Protein AF-A0A3B9IW69-F1 (afdb_monomer_lite)

Secondary structure (DSSP, 8-state):
---HHHHHHHHHHHHHHHTT-HHHHHHTHHHHS-HHHHHHTHHHHHHHHHHHT-------

Radius of gyration: 10.32 Å; chains: 1; bounding box: 20×26×24 Å

pLDDT: mean 90.12, std 7.71, range [55.97, 95.69]

Foldseek 3Di:
DDDPVLLVVLQVQQCVQVVHPNQVCLLAVCVRDPPVNCVVCVVSSVVVCVVVVHHHDDDD

Sequence (60 aa):
MFDSEKLNMLKAILAERSSGDIETTLVRYRDYLNSYESTIYENEIDYLAEMLGVEIELPF

Structure (mmCIF, N/CA/C/O backbone):
data_AF-A0A3B9IW69-F1
#
_entry.id   AF-A0A3B9IW69-F1
#
loop_
_atom_site.group_PDB
_atom_site.id
_atom_site.type_symbol
_atom_site.label_atom_id
_atom_site.label_alt_id
_atom_site.label_comp_id
_atom_site.label_asym_id
_atom_site.label_entity_id
_atom_site.label_seq_id
_atom_site.pdbx_PDB_ins_code
_atom_site.Cartn_x
_atom_site.Cartn_y
_atom_site.Cartn_z
_atom_site.occupancy
_atom_site.B_iso_or_equiv
_atom_site.auth_seq_id
_atom_site.auth_comp_id
_atom_site.auth_asym_id
_atom_site.auth_atom_id
_atom_site.pdbx_PDB_model_num
ATOM 1 N N . MET A 1 1 ? 10.062 1.898 11.236 1.00 66.25 1 MET A N 1
ATOM 2 C CA . MET A 1 1 ? 10.332 3.353 11.261 1.00 66.25 1 MET A CA 1
ATOM 3 C C . MET A 1 1 ? 9.658 3.920 10.035 1.00 66.25 1 MET A C 1
ATOM 5 O O . MET A 1 1 ? 9.876 3.367 8.970 1.00 66.25 1 MET A O 1
ATOM 9 N N . PHE A 1 2 ? 8.806 4.924 10.215 1.00 70.69 2 PHE A N 1
ATOM 10 C CA . PHE A 1 2 ? 8.085 5.570 9.124 1.00 70.69 2 PHE A CA 1
ATOM 11 C C . PHE A 1 2 ? 9.063 6.303 8.200 1.00 70.69 2 PHE A C 1
ATOM 13 O O . PHE A 1 2 ? 9.851 7.121 8.684 1.00 70.69 2 PHE A O 1
ATOM 20 N N . ASP A 1 3 ? 9.006 6.011 6.903 1.00 91.19 3 ASP A N 1
ATOM 21 C CA . ASP A 1 3 ? 9.792 6.690 5.878 1.00 91.19 3 ASP A CA 1
ATOM 22 C C . ASP A 1 3 ? 8.858 7.498 4.962 1.00 91.19 3 ASP A C 1
ATOM 24 O O . ASP A 1 3 ? 8.044 6.962 4.204 1.00 91.19 3 ASP A O 1
ATOM 28 N N . SER A 1 4 ? 8.954 8.825 5.053 1.00 91.56 4 SER A N 1
ATOM 29 C CA . SER A 1 4 ? 8.102 9.738 4.291 1.00 91.56 4 SER A CA 1
ATOM 30 C C . SER A 1 4 ? 8.379 9.701 2.787 1.00 91.56 4 SER A C 1
ATOM 32 O O . SER A 1 4 ? 7.468 9.960 1.998 1.00 91.56 4 SER A O 1
ATOM 34 N N . GLU A 1 5 ? 9.603 9.368 2.370 1.00 94.50 5 GLU A N 1
ATOM 35 C CA . GLU A 1 5 ? 9.955 9.222 0.959 1.00 94.50 5 GLU A CA 1
ATOM 36 C C . GLU A 1 5 ? 9.308 7.959 0.391 1.00 94.50 5 GLU A C 1
ATOM 38 O O . GLU A 1 5 ? 8.637 8.015 -0.646 1.00 94.50 5 GLU A O 1
ATOM 43 N N . LYS A 1 6 ? 9.397 6.848 1.130 1.00 94.88 6 LYS A N 1
ATOM 44 C CA . LYS A 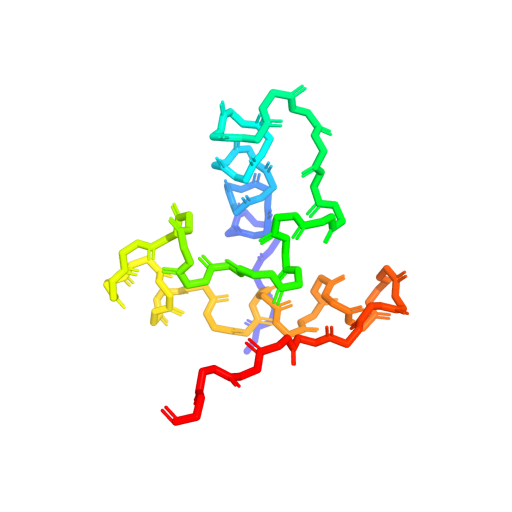1 6 ? 8.707 5.607 0.769 1.00 94.88 6 LYS A CA 1
ATOM 45 C C . LYS A 1 6 ? 7.194 5.772 0.709 1.00 94.88 6 LYS A C 1
ATOM 47 O O . LYS A 1 6 ? 6.587 5.278 -0.237 1.00 94.88 6 LYS A O 1
ATOM 52 N N . LEU A 1 7 ? 6.587 6.494 1.654 1.00 94.62 7 LEU A N 1
ATOM 53 C CA . LEU A 1 7 ? 5.142 6.743 1.632 1.00 94.62 7 LEU A CA 1
ATOM 54 C C . LEU A 1 7 ? 4.728 7.502 0.365 1.00 94.62 7 LEU A C 1
ATOM 56 O O . LEU A 1 7 ? 3.716 7.180 -0.257 1.00 94.62 7 LEU A O 1
ATOM 60 N N . ASN A 1 8 ? 5.502 8.516 -0.023 1.00 95.00 8 ASN A N 1
ATOM 61 C CA . ASN A 1 8 ? 5.217 9.289 -1.228 1.00 95.00 8 ASN A CA 1
ATOM 62 C C . ASN A 1 8 ? 5.375 8.440 -2.496 1.00 95.00 8 ASN A C 1
ATOM 64 O O . ASN A 1 8 ? 4.540 8.544 -3.395 1.00 95.00 8 ASN A O 1
ATOM 68 N N . MET A 1 9 ? 6.384 7.565 -2.552 1.00 95.69 9 MET A N 1
ATOM 69 C CA . MET A 1 9 ? 6.520 6.592 -3.640 1.00 95.69 9 MET A CA 1
ATOM 70 C C . MET A 1 9 ? 5.346 5.615 -3.684 1.00 95.69 9 MET A C 1
ATOM 72 O O . MET A 1 9 ? 4.772 5.425 -4.751 1.00 95.69 9 MET A O 1
ATOM 76 N N . LEU A 1 10 ? 4.941 5.050 -2.543 1.00 95.00 10 LEU A N 1
ATOM 77 C CA . LEU A 1 10 ? 3.782 4.162 -2.459 1.00 95.00 10 LEU A CA 1
ATOM 78 C C . LEU A 1 10 ? 2.520 4.852 -2.996 1.00 95.00 10 LEU A C 1
ATOM 80 O O . LEU A 1 10 ? 1.835 4.293 -3.848 1.00 95.00 10 LEU A O 1
ATOM 84 N N . LYS A 1 11 ? 2.239 6.089 -2.565 1.00 94.00 11 LYS A N 1
ATOM 85 C CA . LYS A 1 11 ? 1.095 6.872 -3.066 1.00 94.00 11 LYS A CA 1
ATOM 86 C C . LYS A 1 11 ? 1.156 7.084 -4.577 1.00 94.00 11 LYS A C 1
ATOM 88 O O . LYS A 1 11 ? 0.128 6.961 -5.235 1.00 94.00 11 LYS A O 1
ATOM 93 N N . ALA A 1 12 ? 2.334 7.388 -5.121 1.00 94.00 12 ALA A N 1
ATOM 94 C CA . ALA A 1 12 ? 2.518 7.565 -6.559 1.00 94.00 12 ALA A CA 1
ATOM 95 C C . ALA A 1 12 ? 2.266 6.259 -7.330 1.00 94.00 12 ALA A C 1
ATOM 97 O O . ALA A 1 12 ? 1.516 6.273 -8.302 1.00 94.00 12 ALA A O 1
ATOM 98 N N . ILE A 1 13 ? 2.820 5.136 -6.857 1.00 93.62 13 ILE A N 1
ATOM 99 C CA . ILE A 1 13 ? 2.623 3.810 -7.458 1.00 93.62 13 ILE A CA 1
ATOM 100 C C . ILE A 1 13 ? 1.140 3.433 -7.453 1.00 93.62 13 ILE A C 1
ATOM 102 O O . ILE A 1 13 ? 0.606 3.026 -8.484 1.00 93.62 13 ILE A O 1
ATOM 106 N N . LEU A 1 14 ? 0.468 3.585 -6.306 1.00 93.38 14 LEU A N 1
ATOM 107 C CA . LEU A 1 14 ? -0.955 3.281 -6.182 1.00 93.38 14 LEU A CA 1
ATOM 108 C C . LEU A 1 14 ? -1.777 4.170 -7.120 1.00 93.38 14 LEU A C 1
ATOM 110 O O . LEU A 1 14 ? -2.558 3.638 -7.895 1.00 93.38 14 LEU A O 1
ATOM 114 N N . ALA A 1 15 ? -1.547 5.488 -7.127 1.00 93.06 15 ALA A N 1
ATOM 115 C CA . ALA A 1 15 ? -2.273 6.427 -7.984 1.00 93.06 15 ALA A CA 1
ATOM 116 C C . ALA A 1 15 ? -2.079 6.158 -9.486 1.00 93.06 15 ALA A C 1
ATOM 118 O O . ALA A 1 15 ? -3.042 6.232 -10.252 1.00 93.06 15 ALA A O 1
ATOM 119 N N . GLU A 1 16 ? -0.855 5.840 -9.916 1.00 93.69 16 GLU A N 1
ATOM 120 C CA . GLU A 1 16 ? -0.548 5.515 -11.313 1.00 93.69 16 GLU A CA 1
ATOM 121 C C . GLU A 1 16 ? -1.287 4.248 -11.759 1.00 93.69 16 GLU A C 1
ATOM 123 O O . GLU A 1 16 ? -1.884 4.216 -12.835 1.00 93.69 16 GLU A O 1
ATOM 128 N N . ARG A 1 17 ? -1.297 3.215 -10.909 1.00 90.38 17 ARG A N 1
ATOM 129 C CA . ARG A 1 17 ? -1.904 1.912 -11.223 1.00 90.38 17 ARG A CA 1
ATOM 130 C C . ARG A 1 17 ? -3.419 1.887 -11.040 1.00 90.38 17 ARG A C 1
ATOM 132 O O . ARG A 1 17 ? -4.079 1.013 -11.597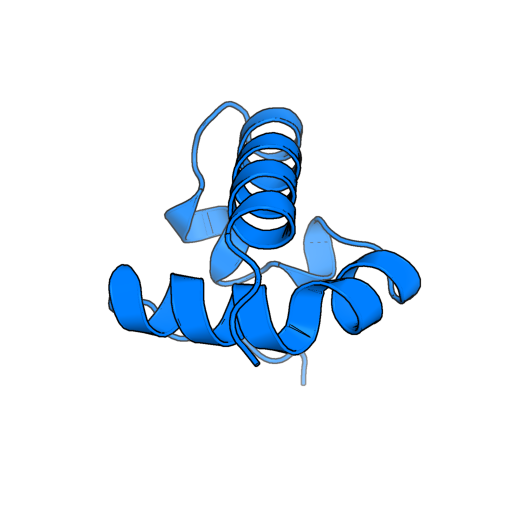 1.00 90.38 17 ARG A O 1
ATOM 139 N N . SER A 1 18 ? -3.971 2.851 -10.311 1.00 86.31 18 SER A N 1
ATOM 140 C CA . SER A 1 18 ? -5.397 2.933 -10.001 1.00 86.31 18 SER A CA 1
ATOM 141 C C . SER A 1 18 ? -6.167 4.009 -10.753 1.00 86.31 18 SER A C 1
ATOM 143 O O . SER A 1 18 ? -7.352 4.210 -10.493 1.00 86.31 18 SER A O 1
ATOM 145 N N . SER A 1 19 ? -5.519 4.733 -11.670 1.00 86.94 19 SER A N 1
ATOM 146 C CA . SER A 1 19 ? -6.106 5.932 -12.290 1.00 86.94 19 SER A CA 1
ATOM 147 C C . SER A 1 19 ? -6.557 6.985 -11.258 1.00 86.94 19 SER A C 1
ATOM 149 O O . SER A 1 19 ? -7.504 7.732 -11.502 1.00 86.94 19 SER A O 1
ATOM 151 N N . GLY A 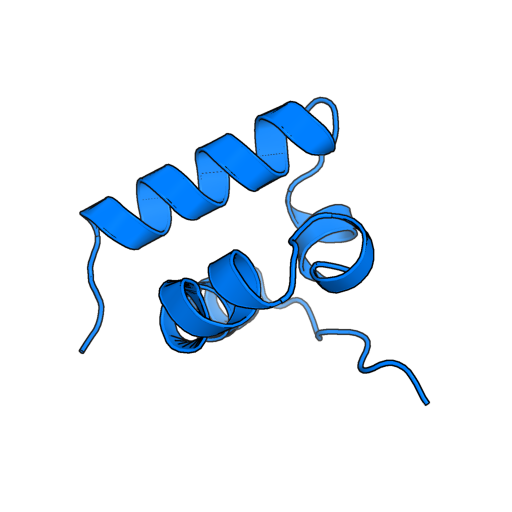1 20 ? -5.868 7.058 -10.113 1.00 84.62 20 GLY A N 1
ATOM 152 C CA . GLY A 1 20 ? -6.076 8.058 -9.063 1.00 84.62 20 GLY A CA 1
ATOM 153 C C . GLY A 1 20 ? -6.933 7.623 -7.869 1.00 84.62 20 GLY A C 1
ATOM 154 O O . GLY A 1 20 ? -7.003 8.372 -6.897 1.00 84.62 20 GLY A O 1
ATOM 155 N N . ASP A 1 21 ? -7.539 6.433 -7.884 1.00 89.81 21 A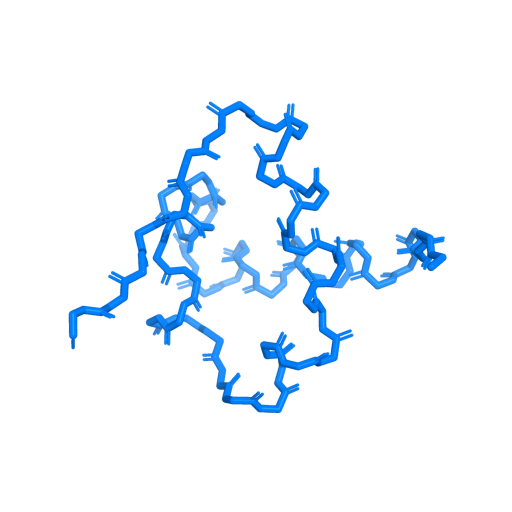SP A N 1
ATOM 156 C CA . ASP A 1 21 ? -8.274 5.899 -6.729 1.00 89.81 21 ASP A CA 1
ATOM 157 C C . ASP A 1 21 ? -7.325 5.170 -5.765 1.00 89.81 21 ASP A C 1
ATOM 159 O O . ASP A 1 21 ? -7.048 3.979 -5.909 1.00 89.81 21 ASP A O 1
ATOM 163 N N . ILE A 1 22 ? -6.739 5.900 -4.816 1.00 90.94 22 ILE A N 1
ATOM 164 C CA . ILE A 1 22 ? -5.773 5.331 -3.863 1.00 90.94 22 ILE A CA 1
ATOM 165 C C . ILE A 1 22 ? -6.472 4.469 -2.805 1.00 90.94 22 ILE A C 1
ATOM 167 O O . ILE A 1 22 ? -5.916 3.446 -2.424 1.00 90.94 22 ILE A O 1
ATOM 171 N N . GLU A 1 23 ? -7.669 4.842 -2.345 1.00 90.88 23 GLU A N 1
ATOM 172 C CA . GLU A 1 23 ? -8.369 4.154 -1.250 1.00 90.88 23 GLU A CA 1
ATOM 173 C C . GLU A 1 23 ? -8.767 2.731 -1.647 1.00 90.88 23 GLU A C 1
ATOM 175 O O . GLU A 1 23 ? -8.350 1.774 -0.993 1.00 90.88 23 GLU A O 1
ATOM 180 N N . THR A 1 24 ? -9.481 2.571 -2.766 1.00 89.56 24 THR A N 1
ATOM 181 C CA . THR A 1 24 ? -9.894 1.247 -3.264 1.00 89.56 24 THR A CA 1
ATOM 182 C C . THR A 1 24 ? -8.684 0.360 -3.557 1.00 89.56 24 THR A C 1
ATOM 184 O O . THR A 1 24 ? -8.685 -0.845 -3.304 1.00 89.56 24 THR A O 1
ATOM 187 N N . THR A 1 25 ? -7.620 0.970 -4.069 1.00 91.75 25 THR A N 1
ATOM 188 C CA . THR A 1 25 ? -6.387 0.275 -4.453 1.00 91.75 25 THR A CA 1
ATOM 189 C C . THR A 1 25 ? -5.584 -0.149 -3.241 1.00 91.75 25 THR A C 1
ATOM 191 O O . THR A 1 25 ? -5.011 -1.230 -3.246 1.00 91.75 25 THR A O 1
ATOM 194 N N . LEU A 1 26 ? -5.564 0.662 -2.186 1.00 93.81 26 LEU A N 1
ATOM 195 C CA . LEU A 1 26 ? -4.898 0.331 -0.935 1.00 93.81 26 LEU A CA 1
ATOM 196 C C . LEU A 1 26 ? -5.591 -0.827 -0.217 1.00 93.81 26 LEU A C 1
ATOM 198 O O . LEU A 1 26 ? -4.908 -1.732 0.259 1.00 93.81 26 LEU A O 1
ATOM 202 N N . VAL A 1 27 ? -6.929 -0.846 -0.208 1.00 93.19 27 VAL A N 1
ATOM 203 C CA . VAL A 1 27 ? -7.717 -1.972 0.325 1.00 93.19 27 VAL A CA 1
ATOM 204 C C . VAL A 1 27 ? -7.293 -3.284 -0.339 1.00 93.19 27 VAL A C 1
ATOM 206 O O . VAL A 1 27 ? -7.126 -4.292 0.341 1.00 93.19 27 VAL A O 1
ATOM 209 N N . ARG A 1 28 ? -7.040 -3.256 -1.652 1.00 91.19 28 ARG A N 1
ATOM 210 C CA . ARG A 1 28 ? -6.606 -4.412 -2.450 1.00 91.19 28 ARG A CA 1
ATOM 211 C C . ARG A 1 28 ? -5.163 -4.304 -2.919 1.00 91.19 28 ARG A C 1
ATOM 213 O O . ARG A 1 28 ? -4.854 -4.715 -4.034 1.00 91.19 28 ARG A O 1
ATOM 220 N N . TYR A 1 29 ? -4.255 -3.771 -2.097 1.00 91.38 29 TYR A N 1
ATOM 221 C CA . TYR A 1 29 ? -2.909 -3.416 -2.576 1.00 91.38 29 TYR A CA 1
ATOM 222 C C . TYR A 1 29 ? -2.168 -4.589 -3.229 1.00 91.38 29 TYR A C 1
ATOM 224 O O . TYR A 1 29 ? -1.338 -4.362 -4.100 1.00 91.38 29 TYR A O 1
ATOM 232 N N . ARG A 1 30 ? -2.469 -5.839 -2.854 1.00 88.81 30 ARG A N 1
ATOM 233 C CA . ARG A 1 30 ? -1.858 -7.048 -3.434 1.00 88.81 30 ARG A CA 1
ATOM 234 C C . ARG A 1 30 ? -2.240 -7.304 -4.894 1.00 88.81 30 ARG A C 1
ATOM 236 O O . ARG A 1 30 ? -1.493 -7.991 -5.583 1.00 88.81 30 ARG A O 1
ATOM 243 N N . ASP A 1 31 ? -3.343 -6.734 -5.371 1.00 90.81 31 ASP A N 1
ATOM 244 C CA . ASP A 1 31 ? -3.725 -6.777 -6.788 1.00 90.81 31 ASP A CA 1
ATOM 245 C C . ASP A 1 31 ? -2.916 -5.766 -7.617 1.00 90.81 31 ASP A C 1
ATOM 247 O O . ASP A 1 31 ? -2.764 -5.920 -8.830 1.00 90.81 31 ASP A O 1
ATOM 251 N N . TYR A 1 32 ? -2.372 -4.736 -6.961 1.00 90.62 32 TYR A N 1
ATOM 252 C CA . TYR A 1 32 ? -1.695 -3.610 -7.605 1.00 90.62 32 TYR A CA 1
ATOM 253 C C . TYR A 1 32 ? -0.191 -3.575 -7.359 1.00 90.62 32 TYR A C 1
ATOM 255 O O . TYR A 1 32 ? 0.533 -2.990 -8.162 1.00 90.62 32 TYR A O 1
ATOM 263 N N . LEU A 1 33 ? 0.292 -4.182 -6.279 1.00 92.06 33 LEU A N 1
ATOM 264 C CA . LEU A 1 33 ? 1.696 -4.271 -5.901 1.00 92.06 33 LEU A CA 1
ATOM 265 C C . LEU A 1 33 ? 2.181 -5.704 -6.071 1.00 92.06 33 LEU A C 1
ATOM 267 O O . LEU A 1 33 ? 1.521 -6.660 -5.670 1.00 92.06 33 LEU A O 1
ATOM 271 N N . ASN A 1 34 ? 3.386 -5.862 -6.612 1.00 92.12 34 ASN A N 1
ATOM 272 C CA . ASN A 1 34 ? 4.032 -7.168 -6.605 1.00 92.12 34 ASN A CA 1
ATOM 273 C C . ASN A 1 34 ? 4.540 -7.521 -5.192 1.00 92.12 34 ASN A C 1
ATOM 275 O O . ASN A 1 34 ? 4.559 -6.687 -4.281 1.00 92.12 34 ASN A O 1
ATOM 279 N N . SER A 1 35 ? 4.979 -8.767 -4.995 1.00 90.56 35 SER A N 1
ATOM 280 C CA . SER A 1 35 ? 5.436 -9.236 -3.680 1.00 90.56 35 SER A CA 1
ATOM 281 C C . SER A 1 35 ? 6.623 -8.435 -3.132 1.00 90.56 35 SER A C 1
ATOM 283 O O . SER A 1 35 ? 6.686 -8.197 -1.933 1.00 90.56 35 SER A O 1
ATOM 285 N N . TYR A 1 36 ? 7.541 -7.983 -3.993 1.00 93.44 36 TYR A N 1
ATOM 286 C CA . TYR A 1 36 ? 8.701 -7.193 -3.575 1.00 93.44 36 TYR A CA 1
ATOM 287 C C . TYR A 1 36 ? 8.297 -5.789 -3.110 1.00 93.44 36 TYR A C 1
ATOM 289 O O . TYR A 1 36 ? 8.723 -5.352 -2.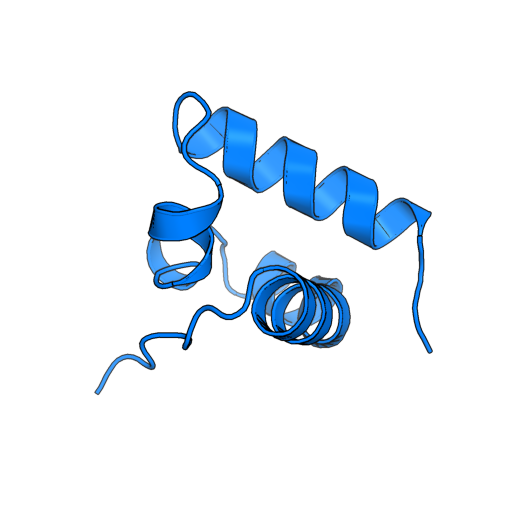044 1.00 93.44 36 TYR A O 1
ATOM 297 N N . GLU A 1 37 ? 7.433 -5.110 -3.865 1.00 93.75 37 GLU A N 1
ATOM 298 C CA . GLU A 1 37 ? 6.870 -3.807 -3.488 1.00 93.75 37 GLU A CA 1
ATOM 299 C C . GLU A 1 37 ? 6.076 -3.905 -2.184 1.00 93.75 37 GLU A C 1
ATOM 301 O O . GLU A 1 37 ? 6.274 -3.094 -1.284 1.00 93.75 37 GLU A O 1
ATOM 306 N N . SER A 1 38 ? 5.248 -4.944 -2.052 1.00 92.00 38 SER A N 1
ATOM 307 C CA . SER A 1 38 ? 4.469 -5.209 -0.838 1.00 92.00 38 SER A CA 1
ATOM 308 C C . SER A 1 38 ? 5.363 -5.346 0.396 1.00 92.00 38 SER A C 1
ATOM 310 O O . SER A 1 38 ? 5.056 -4.784 1.438 1.00 92.00 38 SER A O 1
ATOM 312 N N . THR A 1 39 ? 6.498 -6.045 0.281 1.00 92.94 39 THR A N 1
ATOM 313 C CA . THR A 1 39 ? 7.470 -6.171 1.378 1.00 92.94 39 THR A CA 1
ATOM 314 C C . THR A 1 39 ? 8.236 -4.873 1.638 1.00 92.94 39 THR A C 1
ATOM 316 O O . THR A 1 39 ? 8.500 -4.533 2.788 1.00 92.94 39 THR A O 1
ATOM 319 N N . ILE A 1 40 ? 8.612 -4.125 0.597 1.00 94.81 40 ILE A N 1
ATOM 320 C CA . ILE A 1 40 ? 9.352 -2.862 0.759 1.00 94.81 40 ILE A CA 1
ATOM 321 C C . ILE A 1 40 ? 8.536 -1.799 1.484 1.00 94.81 40 ILE A C 1
ATOM 323 O O . ILE A 1 40 ? 9.125 -1.023 2.249 1.00 94.81 40 ILE A O 1
ATOM 327 N N . TYR A 1 41 ? 7.237 -1.758 1.186 1.00 94.19 41 TYR A N 1
ATOM 328 C CA . TYR A 1 41 ? 6.297 -0.742 1.640 1.00 94.19 41 TYR A CA 1
ATOM 329 C C . TYR A 1 41 ? 5.349 -1.243 2.732 1.00 94.19 41 TYR A C 1
ATOM 331 O O . TYR A 1 41 ? 4.391 -0.549 3.029 1.00 94.19 41 TYR A O 1
ATOM 339 N N . GLU A 1 42 ? 5.582 -2.413 3.334 1.00 93.12 42 GLU A N 1
ATOM 340 C CA . GLU A 1 42 ? 4.677 -3.023 4.326 1.00 93.12 42 GLU A CA 1
ATOM 341 C C . GLU A 1 42 ? 4.264 -2.031 5.429 1.00 93.12 42 GLU A C 1
ATOM 343 O O . GLU A 1 42 ? 3.079 -1.794 5.648 1.00 93.12 42 GLU A O 1
ATOM 348 N N . ASN A 1 43 ? 5.239 -1.346 6.036 1.00 93.88 43 ASN A N 1
ATOM 349 C CA . ASN A 1 43 ? 4.962 -0.344 7.071 1.00 93.88 43 ASN A CA 1
ATOM 350 C C . ASN A 1 43 ? 4.211 0.880 6.525 1.00 93.88 43 ASN A C 1
ATOM 352 O O . ASN A 1 43 ? 3.390 1.469 7.225 1.00 93.88 43 ASN A O 1
ATOM 356 N N . GLU A 1 44 ? 4.524 1.314 5.303 1.00 95.38 44 GLU A N 1
ATOM 357 C CA . GLU A 1 44 ? 3.874 2.458 4.665 1.00 95.38 44 GLU A CA 1
ATOM 358 C C . GLU A 1 44 ? 2.443 2.136 4.220 1.00 95.38 44 GLU A C 1
ATOM 360 O O . GLU A 1 44 ? 1.598 3.027 4.250 1.00 95.38 44 GLU A O 1
ATOM 365 N N . ILE A 1 45 ? 2.169 0.888 3.836 1.00 94.12 45 ILE A N 1
ATOM 366 C CA . ILE A 1 45 ? 0.840 0.369 3.499 1.00 94.12 45 ILE A CA 1
ATOM 367 C C . ILE A 1 45 ? -0.041 0.396 4.745 1.00 94.12 45 ILE A C 1
ATOM 369 O O . ILE A 1 45 ? -1.100 1.020 4.706 1.00 94.12 45 ILE A O 1
ATOM 373 N N . ASP A 1 46 ? 0.425 -0.191 5.851 1.00 93.00 46 ASP A N 1
ATOM 374 C CA . ASP A 1 46 ? -0.313 -0.204 7.118 1.00 93.00 46 ASP A CA 1
ATOM 375 C C . ASP A 1 46 ? -0.555 1.224 7.625 1.00 93.00 46 ASP A C 1
ATOM 377 O O . ASP A 1 46 ? -1.680 1.601 7.951 1.00 93.00 46 ASP A O 1
ATOM 381 N N . TYR A 1 47 ? 0.479 2.070 7.593 1.00 93.88 47 TYR A N 1
ATOM 382 C CA . TYR A 1 47 ? 0.363 3.469 8.001 1.00 93.88 47 TYR A CA 1
ATOM 383 C C . TYR A 1 47 ? -0.613 4.266 7.126 1.00 93.88 47 TYR A C 1
ATOM 385 O O . TYR A 1 47 ? -1.384 5.085 7.630 1.00 93.88 47 TYR A O 1
ATOM 393 N N . LEU A 1 48 ? -0.581 4.065 5.805 1.00 94.06 48 LEU A N 1
ATOM 394 C CA . LEU A 1 48 ? -1.498 4.743 4.895 1.00 94.06 48 LEU A CA 1
ATOM 395 C C . LEU A 1 48 ? -2.937 4.257 5.100 1.00 94.06 48 LEU A C 1
ATOM 397 O O . LEU A 1 48 ? -3.856 5.072 5.021 1.00 94.06 48 LEU A O 1
ATOM 401 N N . ALA A 1 49 ? -3.127 2.969 5.394 1.00 94.19 49 ALA A N 1
ATOM 402 C CA . ALA A 1 49 ? -4.436 2.389 5.664 1.00 94.19 49 ALA A CA 1
ATOM 403 C C . ALA A 1 49 ? -5.035 2.965 6.954 1.00 94.19 49 ALA A C 1
ATOM 405 O O . ALA A 1 49 ? -6.168 3.446 6.940 1.00 94.19 49 ALA A O 1
ATOM 406 N N . GLU A 1 50 ? -4.243 3.045 8.029 1.00 94.25 50 GLU A N 1
ATOM 407 C CA . GLU A 1 50 ? -4.635 3.706 9.279 1.00 94.25 50 GLU A CA 1
ATOM 408 C C . GLU A 1 50 ? -4.948 5.196 9.076 1.00 94.25 50 GLU A C 1
ATOM 410 O O . GLU A 1 50 ? -5.953 5.694 9.583 1.00 94.25 50 GLU A O 1
ATOM 415 N N . MET A 1 51 ? -4.118 5.914 8.308 1.00 93.12 51 MET A N 1
ATOM 416 C CA . MET A 1 51 ? -4.318 7.339 8.015 1.00 93.12 51 MET A CA 1
ATOM 417 C C . MET A 1 51 ? -5.628 7.600 7.263 1.00 93.12 51 MET A C 1
ATOM 419 O O . MET A 1 51 ? -6.300 8.593 7.542 1.00 93.12 51 MET A O 1
ATOM 423 N N . LEU A 1 52 ? -5.960 6.750 6.288 1.00 92.81 52 LEU A N 1
ATOM 424 C CA . LEU A 1 52 ? -7.172 6.874 5.475 1.00 92.81 52 LEU A CA 1
ATOM 425 C C . LEU A 1 52 ? -8.395 6.211 6.130 1.00 92.81 52 LEU A C 1
ATOM 427 O O . LEU A 1 52 ? -9.511 6.404 5.660 1.00 92.81 52 LEU A O 1
ATOM 431 N N . GLY A 1 53 ? -8.205 5.464 7.221 1.00 93.38 53 GLY A N 1
ATOM 432 C CA . GLY A 1 53 ? -9.276 4.744 7.906 1.00 93.38 53 GLY A CA 1
ATOM 433 C C . GLY A 1 53 ? -9.863 3.603 7.074 1.00 93.38 53 GLY A C 1
ATOM 434 O O . GLY A 1 53 ? -11.056 3.324 7.189 1.00 93.38 53 GLY A O 1
ATOM 435 N N . VAL A 1 54 ? -9.049 2.972 6.223 1.00 92.19 54 VAL A N 1
ATOM 436 C CA . VAL A 1 54 ? -9.463 1.846 5.376 1.00 92.19 54 VAL A CA 1
ATOM 437 C C . VAL A 1 54 ? -8.927 0.529 5.929 1.00 92.19 54 VAL A C 1
ATOM 439 O O . VAL A 1 54 ? -7.802 0.461 6.420 1.00 92.19 54 VAL A O 1
ATOM 442 N N . GLU A 1 55 ? -9.723 -0.532 5.834 1.00 90.06 55 GLU A N 1
ATOM 443 C CA . GLU A 1 55 ? -9.293 -1.883 6.200 1.00 90.06 55 GLU A CA 1
ATOM 444 C C . GLU A 1 55 ? -8.762 -2.619 4.968 1.00 90.06 55 GLU A C 1
ATOM 446 O O . GLU A 1 55 ? -9.400 -2.643 3.918 1.00 90.06 55 GLU A O 1
ATOM 451 N N . ILE A 1 56 ? -7.584 -3.227 5.098 1.00 89.62 56 ILE A N 1
ATOM 452 C CA . ILE A 1 56 ? -6.957 -4.010 4.031 1.00 89.62 56 ILE A CA 1
ATOM 453 C C . ILE A 1 56 ? -7.694 -5.345 3.873 1.00 89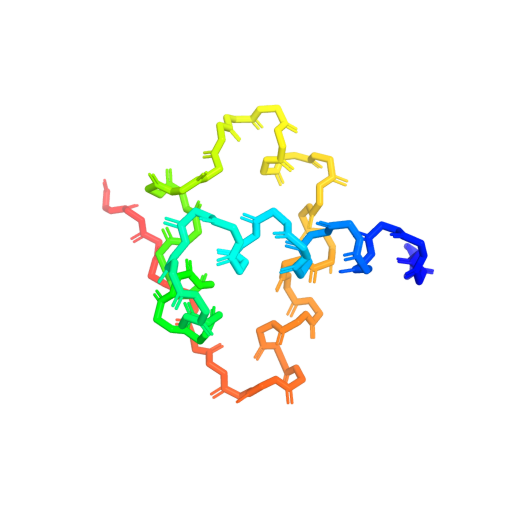.62 56 ILE A C 1
ATOM 455 O O . ILE A 1 56 ? -7.810 -6.121 4.824 1.00 89.62 56 ILE A O 1
ATOM 459 N N . GLU A 1 57 ? -8.112 -5.662 2.648 1.00 87.25 57 GLU A N 1
ATOM 460 C CA . GLU A 1 57 ? -8.602 -6.991 2.291 1.00 87.25 57 GLU A CA 1
ATOM 461 C C . GLU A 1 57 ? -7.407 -7.950 2.168 1.00 87.25 57 GLU A C 1
ATOM 463 O O . GLU A 1 57 ? -6.621 -7.907 1.217 1.00 87.25 57 GLU A O 1
ATOM 468 N N . LEU A 1 58 ? -7.245 -8.840 3.148 1.00 72.94 58 LEU A N 1
ATOM 469 C CA . LEU A 1 58 ? -6.285 -9.935 3.043 1.00 72.94 58 LEU A CA 1
ATOM 470 C C . LEU A 1 58 ? -6.875 -11.027 2.128 1.00 72.94 58 LEU A C 1
ATOM 472 O O . LEU A 1 58 ? -7.963 -11.520 2.431 1.00 72.94 58 LEU A O 1
ATOM 476 N N . PRO A 1 59 ? -6.199 -11.443 1.036 1.00 65.88 59 PRO A N 1
ATOM 477 C CA . PRO A 1 59 ? -6.597 -12.628 0.286 1.00 65.88 59 PRO A CA 1
ATOM 478 C C . PRO A 1 59 ? -6.700 -13.846 1.212 1.00 65.88 59 PRO A C 1
ATOM 480 O O . PRO A 1 59 ? -5.819 -14.061 2.051 1.00 65.88 59 PRO A O 1
ATOM 483 N N . PHE A 1 60 ? -7.796 -14.591 1.043 1.00 55.97 60 PHE A N 1
ATOM 484 C CA . PHE A 1 60 ? -8.074 -15.868 1.704 1.00 55.97 60 PHE A CA 1
ATOM 485 C C . PHE A 1 60 ? -7.060 -16.954 1.332 1.00 55.97 60 PHE A C 1
ATOM 487 O O . PHE A 1 60 ? -6.617 -16.978 0.159 1.00 55.97 60 PHE A O 1
#